Protein AF-A0A6G8KXJ4-F1 (afdb_monomer_lite)

Secondary structure (DSSP, 8-state):
--HHHHHHHHHHHHHHHHHHHHHHHHHHHHHHHHHHHHHHHHHHHHHHHHHHHHHHHHHHHHHHHHHHHTT--HHHHHHTT-PPP-PPPP----PPPP----------------------------------

pLDDT: mean 78.08, std 23.37, range [34.81, 98.69]

Structure (mmCIF, N/CA/C/O backbone):
data_AF-A0A6G8KXJ4-F1
#
_entry.id   AF-A0A6G8KXJ4-F1
#
loop_
_atom_site.group_PDB
_atom_site.id
_atom_site.type_symbol
_atom_site.label_atom_id
_atom_site.label_alt_id
_atom_site.label_comp_id
_atom_site.label_asym_id
_atom_site.label_entity_id
_atom_site.label_seq_id
_atom_site.pdbx_PDB_ins_code
_atom_site.Cartn_x
_atom_site.Cartn_y
_atom_site.Cartn_z
_atom_site.occupancy
_atom_site.B_iso_or_equiv
_atom_site.auth_seq_id
_atom_site.auth_comp_id
_atom_site.auth_asym_id
_atom_site.auth_atom_id
_atom_site.pdbx_PDB_model_num
ATOM 1 N N . MET A 1 1 ? 26.802 2.886 -57.531 1.00 60.78 1 MET A N 1
ATOM 2 C CA . MET A 1 1 ? 26.947 2.752 -56.068 1.00 60.78 1 MET A CA 1
ATOM 3 C C . MET A 1 1 ? 28.173 1.908 -55.820 1.00 60.78 1 MET A C 1
ATOM 5 O O . MET A 1 1 ? 28.272 0.854 -56.438 1.00 60.78 1 MET A O 1
ATOM 9 N N . ASP A 1 2 ? 29.109 2.404 -55.017 1.00 84.88 2 ASP A N 1
ATOM 10 C CA . ASP A 1 2 ? 30.333 1.680 -54.682 1.00 84.88 2 ASP A CA 1
ATOM 11 C C . ASP A 1 2 ? 30.007 0.550 -53.689 1.00 84.88 2 ASP A C 1
ATOM 13 O O . ASP A 1 2 ? 29.186 0.712 -52.783 1.00 84.88 2 ASP A O 1
ATOM 17 N N . VAL A 1 3 ? 30.615 -0.620 -53.873 1.00 81.12 3 VAL A N 1
ATOM 18 C CA . VAL A 1 3 ? 30.431 -1.776 -52.982 1.00 81.12 3 VAL A CA 1
ATOM 19 C C . VAL A 1 3 ? 30.934 -1.437 -51.576 1.00 81.12 3 VAL A C 1
ATOM 21 O O . VAL A 1 3 ? 30.350 -1.886 -50.587 1.00 81.12 3 VAL A O 1
ATOM 24 N N . ALA A 1 4 ? 31.958 -0.586 -51.475 1.00 83.81 4 ALA A N 1
ATOM 25 C CA . ALA A 1 4 ? 32.452 -0.071 -50.204 1.00 83.81 4 ALA A CA 1
ATOM 26 C C . ALA A 1 4 ? 31.345 0.651 -49.408 1.00 83.81 4 ALA A C 1
ATOM 28 O O . ALA A 1 4 ? 31.118 0.307 -48.245 1.00 83.81 4 ALA A O 1
ATOM 29 N N . ASP A 1 5 ? 30.579 1.540 -50.048 1.00 83.12 5 ASP A N 1
ATOM 30 C CA . ASP A 1 5 ? 29.498 2.303 -49.404 1.00 83.12 5 ASP A CA 1
ATOM 31 C C . ASP A 1 5 ? 28.376 1.395 -48.878 1.00 83.12 5 ASP A C 1
ATOM 33 O O . ASP A 1 5 ? 27.889 1.567 -47.759 1.00 83.12 5 ASP A O 1
ATOM 37 N N . VAL A 1 6 ? 27.988 0.375 -49.652 1.00 86.25 6 VAL A N 1
ATOM 38 C CA . VAL A 1 6 ? 26.936 -0.579 -49.254 1.00 86.25 6 VAL A CA 1
ATOM 39 C C . VAL A 1 6 ? 27.370 -1.407 -48.043 1.00 86.25 6 VAL A C 1
ATOM 41 O O . VAL A 1 6 ? 26.576 -1.652 -47.127 1.00 86.25 6 VAL A O 1
ATOM 44 N N . THR A 1 7 ? 28.636 -1.834 -48.004 1.00 91.50 7 THR A N 1
ATOM 45 C CA . THR A 1 7 ? 29.163 -2.590 -46.859 1.00 91.50 7 THR A CA 1
ATOM 46 C C . THR A 1 7 ? 29.282 -1.725 -45.608 1.00 91.50 7 THR A C 1
ATOM 48 O O . THR A 1 7 ? 28.976 -2.203 -44.515 1.00 91.50 7 THR A O 1
ATOM 51 N N . GLN A 1 8 ? 29.655 -0.454 -45.755 1.00 92.88 8 GLN A N 1
ATOM 52 C CA . GLN A 1 8 ? 29.732 0.491 -44.647 1.00 92.88 8 GLN A CA 1
ATOM 53 C C . GLN A 1 8 ? 28.347 0.778 -44.061 1.00 92.88 8 GLN A C 1
ATOM 55 O O . GLN A 1 8 ? 28.141 0.607 -42.859 1.00 92.88 8 GLN A O 1
ATOM 60 N N . GLN A 1 9 ? 27.363 1.072 -44.913 1.00 90.62 9 GLN A N 1
ATOM 61 C CA . GLN A 1 9 ? 25.982 1.288 -44.482 1.00 90.62 9 GLN A CA 1
ATOM 62 C C . GLN A 1 9 ? 25.398 0.048 -43.787 1.00 90.62 9 GLN A C 1
ATOM 64 O O . GLN A 1 9 ? 24.630 0.153 -42.831 1.00 90.62 9 GLN A O 1
ATOM 69 N N . SER A 1 10 ? 25.762 -1.150 -44.249 1.00 94.00 10 SER A N 1
ATOM 70 C CA . SER A 1 10 ? 25.328 -2.400 -43.619 1.00 94.00 10 SER A CA 1
ATOM 71 C C . SER A 1 10 ? 25.918 -2.573 -42.216 1.00 94.00 10 SER A C 1
ATOM 73 O O . SER A 1 10 ? 25.199 -2.987 -41.308 1.00 94.00 10 SER A O 1
ATOM 75 N N . LYS A 1 11 ? 27.196 -2.226 -42.014 1.00 94.62 11 LYS A N 1
ATOM 76 C CA . LYS A 1 11 ? 27.849 -2.263 -40.693 1.00 94.62 11 LYS A CA 1
ATOM 77 C C . LYS A 1 11 ? 27.223 -1.269 -39.723 1.00 94.62 11 LYS A C 1
ATOM 79 O O . LYS A 1 11 ? 26.941 -1.638 -38.590 1.00 94.62 11 LYS A O 1
ATOM 84 N N . GLU A 1 12 ? 26.957 -0.048 -40.172 1.00 96.06 12 GLU A N 1
ATOM 85 C CA . GLU A 1 12 ? 26.307 0.984 -39.354 1.00 96.06 12 GLU A CA 1
ATOM 86 C C . GLU A 1 12 ? 24.922 0.528 -38.890 1.00 96.06 12 GLU A C 1
ATOM 88 O O . GLU A 1 12 ? 24.653 0.506 -37.694 1.00 96.06 12 GLU A O 1
ATOM 93 N N . ARG A 1 13 ? 24.092 0.001 -39.800 1.00 97.12 13 ARG A N 1
ATOM 94 C CA . ARG A 1 13 ? 22.776 -0.552 -39.438 1.00 97.12 13 ARG A CA 1
ATOM 95 C C . ARG A 1 13 ? 22.860 -1.720 -38.456 1.00 97.12 13 ARG A C 1
ATOM 97 O O . ARG A 1 13 ? 21.959 -1.895 -37.639 1.00 97.12 13 ARG A O 1
ATOM 104 N N . LEU A 1 14 ? 23.889 -2.563 -38.559 1.00 97.06 14 LEU A N 1
ATOM 105 C CA . LEU A 1 14 ? 24.104 -3.644 -37.596 1.00 97.06 14 LEU A CA 1
ATOM 106 C C . LEU A 1 14 ? 24.489 -3.089 -36.223 1.00 97.06 14 LEU A C 1
ATOM 108 O O . LEU A 1 14 ? 23.923 -3.532 -35.227 1.00 97.06 14 LEU A O 1
ATOM 112 N N . ASN A 1 15 ? 25.375 -2.095 -36.174 1.00 97.88 15 ASN A N 1
ATOM 113 C CA . ASN A 1 15 ? 25.759 -1.431 -34.931 1.00 97.88 15 ASN A CA 1
ATOM 114 C C . ASN A 1 15 ? 24.559 -0.741 -34.267 1.00 97.88 15 ASN A C 1
ATOM 116 O O . ASN A 1 15 ? 24.348 -0.927 -33.072 1.00 97.88 15 ASN A O 1
ATOM 120 N N . ASP A 1 16 ? 23.721 -0.044 -35.036 1.00 98.19 16 ASP A N 1
ATOM 121 C CA . ASP A 1 16 ? 22.499 0.593 -34.527 1.00 98.19 16 ASP A CA 1
ATOM 122 C C . ASP A 1 16 ? 21.532 -0.434 -33.928 1.00 98.19 16 ASP A C 1
ATOM 124 O O . ASP A 1 16 ? 20.946 -0.219 -32.867 1.00 98.19 16 ASP A O 1
ATOM 128 N N . ARG A 1 17 ? 21.379 -1.592 -34.586 1.00 98.19 17 ARG A N 1
ATOM 129 C CA . ARG A 1 17 ? 20.543 -2.688 -34.078 1.00 98.19 17 ARG A CA 1
ATOM 130 C C . ARG A 1 17 ? 21.093 -3.270 -32.780 1.00 98.19 17 ARG A C 1
ATOM 132 O O . ARG A 1 17 ? 20.301 -3.561 -31.888 1.00 98.19 17 ARG A O 1
ATOM 139 N N . ILE A 1 18 ? 22.411 -3.441 -32.673 1.00 98.50 18 ILE A N 1
ATOM 140 C CA . ILE A 1 18 ? 23.056 -3.920 -31.443 1.00 98.50 18 ILE A CA 1
ATOM 141 C C . ILE A 1 18 ? 22.825 -2.910 -30.315 1.00 98.50 18 ILE A C 1
ATOM 143 O O . ILE A 1 18 ? 22.287 -3.286 -29.276 1.00 98.50 18 ILE A O 1
ATOM 147 N N . ALA A 1 19 ? 23.107 -1.628 -30.555 1.00 98.31 19 ALA A N 1
ATOM 148 C CA . ALA A 1 19 ? 22.909 -0.565 -29.573 1.00 98.31 19 ALA A CA 1
ATOM 149 C C . ALA A 1 19 ? 21.447 -0.469 -29.099 1.00 98.31 19 ALA A C 1
ATOM 151 O O . ALA A 1 19 ? 21.179 -0.311 -27.907 1.00 98.31 19 ALA A O 1
ATOM 152 N N . ALA A 1 20 ? 20.479 -0.621 -30.009 1.00 98.38 20 ALA A N 1
ATOM 153 C CA . ALA A 1 20 ? 19.061 -0.623 -29.660 1.00 98.38 20 ALA A CA 1
ATOM 154 C C . ALA A 1 20 ? 18.673 -1.813 -28.763 1.00 98.38 20 ALA A C 1
ATOM 156 O O . ALA A 1 20 ? 17.897 -1.646 -27.820 1.00 98.38 20 ALA A O 1
ATOM 157 N N . VAL A 1 21 ? 19.213 -3.008 -29.028 1.00 98.50 21 VAL A N 1
ATOM 158 C CA . VAL A 1 21 ? 18.968 -4.199 -28.198 1.00 98.50 21 VAL A CA 1
ATOM 159 C C . VAL A 1 21 ? 19.611 -4.050 -26.822 1.00 98.50 21 VAL A C 1
ATOM 161 O O . VAL A 1 21 ? 18.981 -4.397 -25.826 1.00 98.50 21 VAL A O 1
ATOM 164 N N . GLU A 1 22 ? 20.819 -3.495 -26.741 1.00 98.62 22 GLU A N 1
ATOM 165 C CA . GLU A 1 22 ? 21.483 -3.212 -25.465 1.00 98.62 22 GLU A CA 1
ATOM 166 C C . GLU A 1 22 ? 20.674 -2.217 -24.625 1.00 98.62 22 GLU A C 1
ATOM 168 O O . GLU A 1 22 ? 20.383 -2.486 -23.458 1.00 98.62 22 GLU A O 1
ATOM 173 N N . ALA A 1 23 ? 20.223 -1.113 -25.228 1.00 98.50 23 ALA A N 1
ATOM 174 C CA . ALA A 1 23 ? 19.374 -0.134 -24.554 1.00 98.50 23 ALA A CA 1
ATOM 175 C C . ALA A 1 23 ? 18.052 -0.754 -24.072 1.00 98.50 23 ALA A C 1
ATOM 177 O O . ALA A 1 23 ? 17.622 -0.512 -22.940 1.00 98.50 23 ALA A O 1
ATOM 178 N N . LEU A 1 24 ? 17.426 -1.598 -24.898 1.00 98.69 24 LEU A N 1
ATOM 179 C CA . LEU A 1 24 ? 16.209 -2.316 -24.527 1.00 98.69 24 LEU A CA 1
ATOM 180 C C . LEU A 1 24 ? 16.452 -3.292 -23.371 1.00 98.69 24 LEU A C 1
ATOM 182 O O . LEU A 1 24 ? 15.631 -3.359 -22.459 1.00 98.69 24 LEU A O 1
ATOM 186 N N . ALA A 1 25 ? 17.564 -4.028 -23.379 1.00 98.69 25 ALA A N 1
ATOM 187 C CA . ALA A 1 25 ? 17.915 -4.959 -22.310 1.00 98.69 25 ALA A CA 1
ATOM 188 C C . ALA A 1 25 ? 18.134 -4.226 -20.978 1.00 98.69 25 ALA A C 1
ATOM 190 O O . ALA A 1 25 ? 17.620 -4.657 -19.946 1.00 98.69 25 ALA A O 1
ATOM 191 N N . VAL A 1 26 ? 18.821 -3.079 -21.000 1.00 98.69 26 VAL A N 1
ATOM 192 C CA . VAL A 1 26 ? 18.995 -2.224 -19.816 1.00 98.69 26 VAL A CA 1
ATOM 193 C C . VAL A 1 26 ? 17.641 -1.746 -19.287 1.00 98.69 26 VAL A C 1
ATOM 195 O O . VAL A 1 26 ? 17.360 -1.906 -18.099 1.00 98.69 26 VAL A O 1
ATOM 198 N N . ALA A 1 27 ? 16.774 -1.221 -20.157 1.00 98.62 27 ALA A N 1
ATOM 199 C CA . ALA A 1 27 ? 15.443 -0.759 -19.766 1.00 98.62 27 ALA A CA 1
ATOM 200 C C . ALA A 1 27 ? 14.563 -1.900 -19.226 1.00 98.62 27 ALA A C 1
ATOM 202 O O . ALA A 1 27 ? 13.854 -1.723 -18.235 1.00 98.62 27 ALA A O 1
ATOM 203 N N . HIS A 1 28 ? 14.633 -3.084 -19.840 1.00 98.44 28 HIS A N 1
ATOM 204 C CA . HIS A 1 28 ? 13.918 -4.270 -19.380 1.00 98.44 28 HIS A CA 1
ATOM 205 C C . HIS A 1 28 ? 14.358 -4.664 -17.971 1.00 98.44 28 HIS A C 1
ATOM 207 O O . HIS A 1 28 ? 13.511 -4.847 -17.100 1.00 98.44 28 HIS A O 1
ATOM 213 N N . ASN A 1 29 ? 15.666 -4.768 -17.740 1.00 98.50 29 ASN A N 1
ATOM 214 C CA . ASN A 1 29 ? 16.209 -5.166 -16.445 1.00 98.50 29 ASN A CA 1
ATOM 215 C C . ASN A 1 29 ? 15.870 -4.142 -15.358 1.00 98.50 29 ASN A C 1
ATOM 217 O O . ASN A 1 29 ? 15.467 -4.530 -14.264 1.00 98.50 29 ASN A O 1
ATOM 221 N N . ALA A 1 30 ? 15.954 -2.846 -15.672 1.00 98.44 30 ALA A N 1
ATOM 222 C CA . ALA A 1 30 ? 15.546 -1.782 -14.759 1.00 98.44 30 ALA A CA 1
ATOM 223 C C . ALA A 1 30 ? 14.052 -1.866 -14.409 1.00 98.44 30 ALA A C 1
ATOM 225 O O . ALA A 1 30 ? 13.686 -1.717 -13.244 1.00 98.44 30 ALA A O 1
ATOM 226 N N . ARG A 1 31 ? 13.187 -2.152 -15.393 1.00 98.62 31 ARG A N 1
ATOM 227 C CA . ARG A 1 31 ? 11.749 -2.346 -15.163 1.00 98.62 31 ARG A CA 1
ATOM 228 C C . ARG A 1 31 ? 11.480 -3.548 -14.259 1.00 98.62 31 ARG A C 1
ATOM 230 O O . ARG A 1 31 ? 10.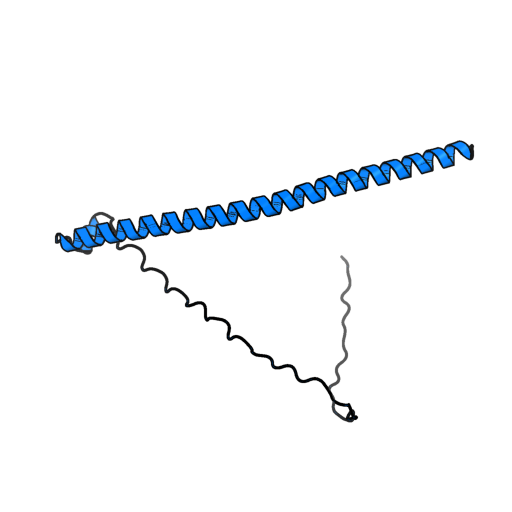733 -3.404 -13.303 1.00 98.62 31 ARG A O 1
ATOM 237 N N . VAL A 1 32 ? 12.083 -4.703 -14.545 1.00 98.56 32 VAL A N 1
ATOM 238 C CA . VAL A 1 32 ? 11.894 -5.925 -13.741 1.00 98.56 32 VAL A CA 1
ATOM 239 C C . VAL A 1 32 ? 12.348 -5.699 -12.300 1.00 98.56 32 VAL A C 1
ATOM 241 O O . VAL A 1 32 ? 11.587 -5.969 -11.377 1.00 98.56 32 VAL A O 1
ATOM 244 N N . ALA A 1 33 ? 13.536 -5.119 -12.103 1.00 98.19 33 ALA A N 1
ATOM 245 C CA . ALA A 1 33 ? 14.028 -4.786 -10.769 1.00 98.19 33 ALA A CA 1
ATOM 246 C C . ALA A 1 33 ? 13.084 -3.818 -10.031 1.00 98.19 33 ALA A C 1
ATOM 248 O O . ALA A 1 33 ? 12.751 -4.039 -8.870 1.00 98.19 33 ALA A O 1
ATOM 249 N N . GLY A 1 34 ? 12.592 -2.783 -10.721 1.00 98.69 34 GL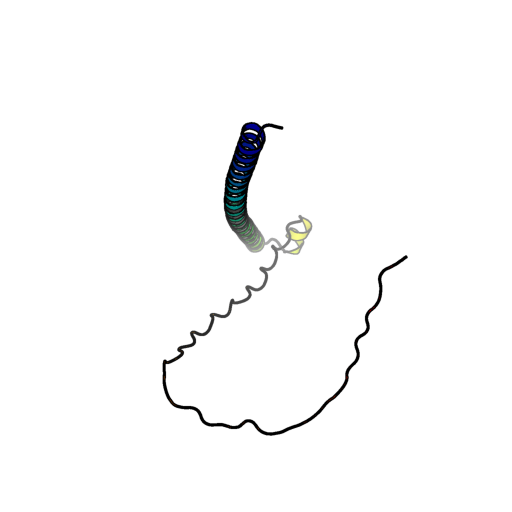Y A N 1
ATOM 250 C CA . GLY A 1 34 ? 11.637 -1.833 -10.152 1.00 98.69 34 GLY A CA 1
ATOM 251 C C . GLY A 1 34 ? 10.285 -2.459 -9.793 1.00 98.69 34 GLY A C 1
ATOM 252 O O . GLY A 1 34 ? 9.699 -2.101 -8.773 1.00 98.69 34 GLY A O 1
ATOM 253 N N . GLU A 1 35 ? 9.785 -3.403 -10.593 1.00 98.50 35 GLU A N 1
ATOM 254 C CA . GLU A 1 35 ? 8.549 -4.145 -10.305 1.00 98.50 35 GLU A CA 1
ATOM 255 C C . GLU A 1 35 ? 8.698 -5.050 -9.075 1.00 98.50 35 GLU A C 1
ATOM 257 O O . GLU A 1 35 ? 7.799 -5.083 -8.229 1.00 98.50 35 GL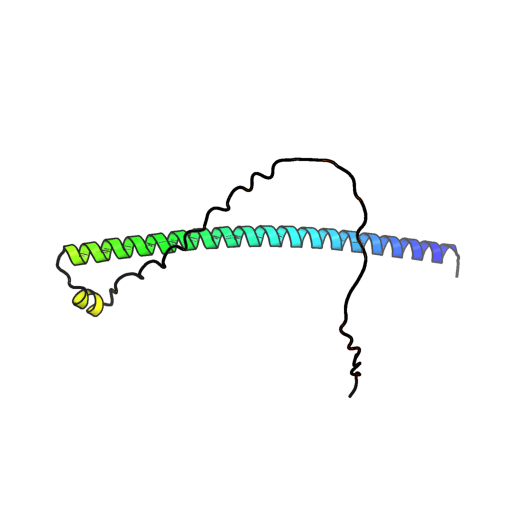U A O 1
ATOM 262 N N . ASP A 1 36 ? 9.836 -5.733 -8.938 1.00 98.00 36 ASP A N 1
ATOM 263 C CA . ASP A 1 36 ? 10.136 -6.576 -7.778 1.00 98.00 36 ASP A CA 1
ATOM 264 C C . ASP A 1 36 ? 10.255 -5.751 -6.488 1.00 98.00 36 ASP A C 1
ATOM 266 O O . ASP A 1 36 ? 9.668 -6.111 -5.460 1.00 98.00 36 ASP A O 1
ATOM 270 N N . ASP A 1 37 ? 10.944 -4.609 -6.544 1.00 98.38 37 ASP A N 1
ATOM 271 C CA . ASP A 1 37 ? 11.067 -3.688 -5.412 1.00 98.38 37 ASP A CA 1
ATOM 272 C C . ASP A 1 37 ? 9.713 -3.075 -5.032 1.00 98.38 37 ASP A C 1
ATOM 274 O O . ASP A 1 37 ? 9.351 -3.036 -3.851 1.00 98.38 37 ASP A O 1
ATOM 278 N N . ALA A 1 38 ? 8.915 -2.653 -6.017 1.00 98.31 38 ALA A N 1
ATOM 279 C CA . ALA A 1 38 ? 7.576 -2.120 -5.778 1.00 98.31 38 ALA A CA 1
ATOM 280 C C . ALA A 1 38 ? 6.654 -3.168 -5.141 1.00 98.31 38 ALA A C 1
ATOM 282 O O . ALA A 1 38 ? 5.897 -2.854 -4.218 1.00 98.31 38 ALA A O 1
ATOM 283 N N . LYS A 1 39 ? 6.726 -4.424 -5.596 1.00 98.50 39 LYS A N 1
ATOM 284 C CA . LYS A 1 39 ? 5.964 -5.531 -5.011 1.00 98.50 39 LYS A CA 1
ATOM 285 C C . LYS A 1 39 ? 6.373 -5.776 -3.562 1.00 98.50 39 LYS A C 1
ATOM 287 O O . LYS A 1 39 ? 5.493 -5.841 -2.707 1.00 98.50 39 LYS A O 1
ATOM 292 N N . ARG A 1 40 ? 7.678 -5.852 -3.279 1.00 98.12 40 ARG A N 1
ATOM 293 C CA . ARG A 1 40 ? 8.189 -6.015 -1.911 1.00 98.12 40 ARG A CA 1
ATOM 294 C C . ARG A 1 40 ? 7.700 -4.886 -1.011 1.00 98.12 40 ARG A C 1
ATOM 296 O O . ARG A 1 40 ? 7.151 -5.148 0.055 1.00 98.12 40 ARG A O 1
ATOM 303 N N . ARG A 1 41 ? 7.817 -3.636 -1.467 1.00 98.25 41 ARG A N 1
ATOM 304 C CA . ARG A 1 41 ? 7.386 -2.479 -0.678 1.00 98.25 41 ARG A CA 1
ATOM 305 C C . ARG A 1 41 ? 5.883 -2.485 -0.417 1.00 98.25 41 ARG A C 1
ATOM 307 O O . ARG A 1 41 ? 5.450 -2.091 0.663 1.00 98.25 41 ARG A O 1
ATOM 314 N N . ARG A 1 42 ? 5.081 -2.941 -1.383 1.00 98.50 42 ARG A N 1
ATOM 315 C CA . ARG A 1 42 ? 3.636 -3.099 -1.193 1.00 98.50 42 ARG A CA 1
ATOM 316 C C . ARG A 1 42 ? 3.327 -4.140 -0.119 1.00 98.50 42 ARG A C 1
ATOM 318 O O . ARG A 1 42 ? 2.511 -3.866 0.750 1.00 98.50 42 ARG A O 1
ATOM 325 N N . GLU A 1 43 ? 3.991 -5.293 -0.155 1.00 98.12 43 GLU A N 1
ATOM 326 C CA . GLU A 1 43 ? 3.812 -6.357 0.842 1.00 98.12 43 GLU A CA 1
ATOM 327 C C . GLU A 1 43 ? 4.220 -5.898 2.253 1.00 98.12 43 GLU A C 1
ATOM 329 O O . GLU A 1 43 ? 3.503 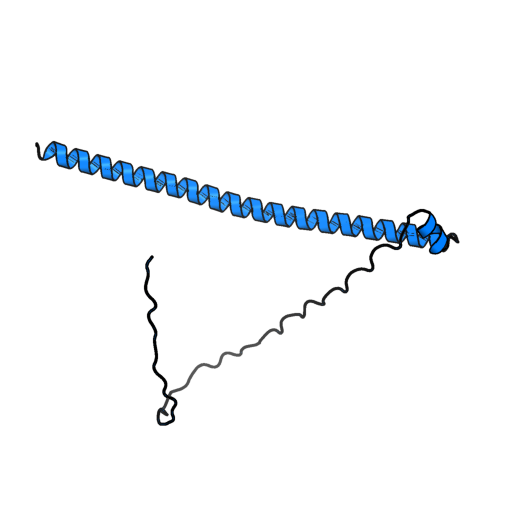-6.169 3.216 1.00 98.12 43 GLU A O 1
ATOM 334 N N . GLU A 1 44 ? 5.319 -5.149 2.379 1.00 98.12 44 GLU A N 1
ATOM 335 C CA . GLU A 1 44 ? 5.739 -4.529 3.644 1.00 98.12 44 GLU A CA 1
ATOM 336 C C . GLU A 1 44 ? 4.682 -3.555 4.179 1.00 98.12 44 GLU A C 1
ATOM 338 O O . GLU A 1 44 ? 4.266 -3.668 5.330 1.00 98.12 44 GLU A O 1
ATOM 343 N N . LEU A 1 45 ? 4.193 -2.638 3.339 1.00 98.50 45 LEU A N 1
ATOM 344 C CA . LEU A 1 45 ? 3.169 -1.667 3.735 1.00 98.50 45 LEU A CA 1
ATOM 345 C C . LEU A 1 45 ? 1.844 -2.340 4.106 1.00 98.50 45 LEU A C 1
ATOM 347 O O . LEU A 1 45 ? 1.197 -1.940 5.070 1.00 98.50 45 LEU A O 1
ATOM 351 N N . GLU A 1 46 ? 1.431 -3.370 3.368 1.00 98.12 46 GLU A N 1
ATOM 352 C CA . GLU A 1 46 ? 0.245 -4.162 3.702 1.00 98.12 46 GLU A CA 1
ATOM 353 C C . GLU A 1 46 ? 0.403 -4.842 5.075 1.00 98.12 46 GLU A C 1
ATOM 355 O O . GLU A 1 46 ? -0.546 -4.857 5.865 1.00 98.12 46 GLU A O 1
ATOM 360 N N . ALA A 1 47 ? 1.596 -5.358 5.393 1.00 97.44 47 ALA A N 1
ATOM 361 C CA . ALA A 1 47 ? 1.891 -5.955 6.692 1.00 97.44 47 ALA A CA 1
ATOM 362 C C . ALA A 1 47 ? 1.876 -4.916 7.827 1.00 97.44 47 ALA A C 1
ATOM 364 O O . ALA A 1 47 ? 1.189 -5.129 8.828 1.00 97.44 47 ALA A O 1
ATOM 365 N N . GLU A 1 48 ? 2.559 -3.781 7.650 1.00 98.06 48 GLU A N 1
ATOM 366 C CA . GLU A 1 48 ? 2.593 -2.669 8.611 1.00 98.06 48 GLU A CA 1
ATOM 367 C C . GLU A 1 48 ? 1.179 -2.140 8.904 1.00 98.06 48 GLU A C 1
ATOM 369 O O . GLU A 1 48 ? 0.781 -1.990 10.062 1.00 98.06 48 GLU A O 1
ATOM 374 N N . LEU A 1 49 ? 0.372 -1.912 7.862 1.00 97.62 49 LEU A N 1
ATOM 375 C CA . LEU A 1 49 ? -1.007 -1.445 8.011 1.00 97.62 49 LEU A CA 1
ATOM 376 C C . LEU A 1 49 ? -1.889 -2.489 8.693 1.00 97.62 49 LEU A C 1
ATOM 378 O O . LEU A 1 49 ? -2.690 -2.142 9.562 1.00 97.62 49 LEU A O 1
ATOM 382 N N . SER A 1 50 ? -1.745 -3.767 8.337 1.00 96.31 50 SER A N 1
ATOM 383 C CA . SER A 1 50 ? -2.490 -4.841 8.994 1.00 96.31 50 SER A CA 1
ATOM 384 C C . SER A 1 50 ? -2.146 -4.943 10.480 1.00 96.31 50 SER A C 1
ATOM 386 O O . SER A 1 50 ? -3.032 -5.230 11.291 1.00 96.31 50 SER A O 1
ATOM 388 N N . GLU A 1 51 ? -0.883 -4.744 10.851 1.00 96.44 51 GLU A N 1
ATOM 389 C CA . GLU A 1 51 ? -0.451 -4.738 12.246 1.00 96.44 51 GLU A CA 1
ATOM 390 C C . GLU A 1 51 ? -1.037 -3.542 13.001 1.00 96.44 51 GLU A C 1
ATOM 392 O O . GLU A 1 51 ? -1.634 -3.732 14.067 1.00 96.44 51 GLU A O 1
ATOM 397 N N . LEU A 1 52 ? -0.938 -2.342 12.422 1.00 96.94 52 LEU A N 1
ATOM 398 C CA . LEU A 1 52 ? -1.464 -1.106 12.997 1.00 96.94 52 LEU A CA 1
ATOM 399 C C . LEU A 1 52 ? -2.975 -1.184 13.224 1.00 96.94 52 LEU A C 1
ATOM 401 O O . LEU A 1 52 ? -3.444 -0.907 14.327 1.00 96.94 52 LEU A O 1
ATOM 405 N N . ILE A 1 53 ? -3.739 -1.611 12.215 1.00 95.88 53 ILE A N 1
ATOM 406 C CA . ILE A 1 53 ? -5.192 -1.801 12.334 1.00 95.88 53 ILE A CA 1
ATOM 407 C C . ILE A 1 53 ? -5.490 -2.787 13.464 1.00 95.88 53 ILE A C 1
ATOM 409 O O . ILE A 1 53 ? -6.302 -2.499 14.342 1.00 95.88 53 ILE A O 1
ATOM 413 N N . GLY A 1 54 ? -4.784 -3.920 13.500 1.00 93.12 54 GLY A N 1
ATOM 414 C CA . GLY A 1 54 ? -4.969 -4.914 14.550 1.00 93.12 54 GLY A CA 1
ATOM 415 C C . GLY A 1 54 ? -4.639 -4.388 15.951 1.00 93.12 54 GLY A C 1
ATOM 416 O O . GLY A 1 54 ? -5.290 -4.795 16.914 1.00 93.12 54 GLY A O 1
ATOM 417 N N . ALA A 1 55 ? -3.634 -3.523 16.097 1.00 95.56 55 ALA A N 1
ATOM 418 C CA . ALA A 1 55 ? -3.299 -2.880 17.367 1.00 95.56 55 ALA A CA 1
ATOM 419 C C . ALA A 1 55 ? -4.407 -1.920 17.812 1.00 95.56 55 ALA A C 1
ATOM 421 O O . ALA A 1 55 ? -4.938 -2.078 18.910 1.00 95.56 55 ALA A O 1
ATOM 422 N N . LEU A 1 56 ? -4.842 -1.026 16.922 1.00 95.00 56 LEU A N 1
ATOM 423 C CA . LEU A 1 56 ? -5.922 -0.074 17.190 1.00 95.00 56 LEU A CA 1
ATOM 424 C C . LEU A 1 56 ? -7.233 -0.775 17.573 1.00 95.00 56 LEU A C 1
ATOM 426 O O . LEU A 1 56 ? -7.923 -0.348 18.498 1.00 95.00 56 LEU A O 1
ATOM 430 N N . GLU A 1 57 ? -7.570 -1.885 16.913 1.00 93.38 57 GLU A N 1
ATOM 431 C CA . GLU A 1 57 ? -8.748 -2.689 17.257 1.00 93.38 57 GLU A CA 1
ATOM 432 C C . GLU A 1 57 ? -8.650 -3.309 18.658 1.00 93.38 57 GLU A C 1
ATOM 434 O O . GLU A 1 57 ? -9.633 -3.307 19.408 1.00 93.38 57 GLU A O 1
ATOM 439 N N . ARG A 1 58 ? -7.475 -3.838 19.031 1.00 94.19 58 ARG A N 1
ATOM 440 C CA . ARG A 1 58 ? -7.239 -4.400 20.372 1.00 94.19 58 ARG A CA 1
ATOM 441 C C . ARG A 1 58 ? -7.324 -3.325 21.448 1.00 94.19 58 ARG A C 1
ATOM 443 O O . ARG A 1 58 ? -7.976 -3.561 22.464 1.00 94.19 58 ARG A O 1
ATOM 450 N N . ASP A 1 59 ? -6.732 -2.163 21.208 1.00 95.12 59 ASP A N 1
ATOM 451 C CA . ASP A 1 59 ? -6.724 -1.043 22.151 1.00 95.12 59 ASP A CA 1
ATOM 452 C C . ASP A 1 59 ? -8.129 -0.469 22.346 1.00 95.12 59 ASP A C 1
ATOM 454 O O . ASP A 1 59 ? -8.575 -0.249 23.479 1.00 95.12 59 ASP A O 1
ATOM 458 N N . HIS A 1 60 ? -8.884 -0.314 21.253 1.00 93.19 60 HIS A N 1
ATOM 459 C CA . HIS A 1 60 ? -10.285 0.081 21.323 1.00 93.19 60 HIS A CA 1
ATOM 460 C C . HIS A 1 60 ? -11.108 -0.949 22.104 1.00 93.19 60 HIS A C 1
ATOM 462 O O . HIS A 1 60 ? -11.876 -0.577 22.993 1.00 93.19 60 HIS A O 1
ATOM 468 N N . LYS A 1 61 ? -10.919 -2.249 21.843 1.00 94.12 61 LYS A N 1
ATOM 469 C CA . LYS A 1 61 ? -11.604 -3.308 22.593 1.00 94.12 61 LYS A CA 1
ATOM 470 C C . LYS A 1 61 ? -11.272 -3.268 24.083 1.00 94.12 61 LYS A C 1
ATOM 472 O O . LYS A 1 61 ? -12.186 -3.366 24.897 1.00 94.12 61 LYS A O 1
ATOM 477 N N . ALA A 1 62 ? -9.999 -3.126 24.438 1.00 94.69 62 ALA A N 1
ATOM 478 C CA . ALA A 1 62 ? -9.568 -3.049 25.829 1.00 94.69 62 ALA A CA 1
ATOM 479 C C . ALA A 1 62 ? -10.214 -1.854 26.547 1.00 94.69 62 ALA A C 1
ATOM 481 O O . ALA A 1 62 ? -10.721 -2.003 27.659 1.00 94.69 62 ALA A O 1
ATOM 482 N N . SER A 1 63 ? -10.269 -0.700 25.878 1.00 95.50 63 SER A N 1
ATOM 483 C CA . SER A 1 63 ? -10.895 0.520 26.399 1.00 95.50 63 SER A CA 1
ATOM 484 C C . SER A 1 63 ? -12.412 0.375 26.553 1.00 95.50 63 SER A C 1
ATOM 486 O O . SER A 1 63 ? -12.969 0.742 27.587 1.00 95.50 63 SER A O 1
ATOM 488 N N . TYR A 1 64 ? -13.083 -0.225 25.566 1.00 95.44 64 TYR A N 1
ATOM 489 C CA . TYR A 1 64 ? -14.514 -0.527 25.631 1.00 95.44 64 TYR A CA 1
ATOM 490 C C . TYR A 1 64 ? -14.829 -1.481 26.793 1.00 95.44 64 TYR A C 1
ATOM 492 O O . TYR A 1 64 ? -15.722 -1.217 27.597 1.00 95.44 64 TYR A O 1
ATOM 500 N N . ASP A 1 65 ? -14.067 -2.571 26.930 1.00 94.19 65 ASP A N 1
ATOM 501 C CA . ASP A 1 65 ? -14.245 -3.545 28.011 1.00 94.19 65 ASP A CA 1
ATOM 502 C C . ASP A 1 65 ? -13.984 -2.910 29.392 1.00 94.19 65 ASP A C 1
ATOM 504 O O . ASP A 1 65 ? -14.665 -3.245 30.363 1.00 94.19 65 ASP A O 1
ATOM 508 N N . ALA A 1 66 ? -13.032 -1.976 29.499 1.00 96.81 66 ALA A N 1
ATOM 509 C CA . ALA A 1 66 ? -12.783 -1.210 30.720 1.00 96.81 66 ALA A CA 1
ATOM 510 C C . ALA A 1 66 ? -13.958 -0.285 31.078 1.00 96.81 66 ALA A C 1
ATOM 512 O O . ALA A 1 66 ? -14.359 -0.242 32.241 1.00 96.81 66 ALA A O 1
ATOM 513 N N . ALA A 1 67 ? -14.562 0.390 30.096 1.00 96.75 67 ALA A N 1
ATOM 514 C CA . ALA A 1 67 ? -15.754 1.209 30.313 1.00 96.75 67 ALA A CA 1
ATOM 515 C C . ALA A 1 67 ? -16.940 0.362 30.802 1.00 96.75 67 ALA A C 1
ATOM 517 O O . ALA A 1 67 ? -17.607 0.726 31.771 1.00 96.75 67 ALA A O 1
ATOM 518 N N . VAL A 1 68 ? -17.157 -0.812 30.201 1.00 95.88 68 VAL A N 1
ATOM 519 C CA . VAL A 1 68 ? -18.200 -1.745 30.654 1.00 95.88 68 VAL A CA 1
ATOM 520 C C . VAL A 1 68 ? -17.941 -2.212 32.088 1.00 95.88 68 VAL A C 1
ATOM 522 O O . VAL A 1 68 ? -18.858 -2.218 32.907 1.00 95.88 68 VAL A O 1
ATOM 525 N N . LYS A 1 69 ? -16.690 -2.543 32.436 1.00 96.50 69 LYS A N 1
ATOM 526 C CA . LYS A 1 69 ? -16.306 -2.891 33.819 1.00 96.50 69 LYS A CA 1
ATOM 527 C C . LYS A 1 69 ? -16.521 -1.740 34.805 1.00 96.50 69 LYS A C 1
ATOM 529 O O . LYS A 1 69 ? -16.803 -2.001 35.968 1.00 96.50 69 LYS A O 1
ATOM 534 N N . ALA A 1 70 ? -16.416 -0.495 34.347 1.00 97.81 70 ALA A N 1
ATOM 535 C CA . ALA A 1 70 ? -16.706 0.699 35.137 1.00 97.81 70 ALA A CA 1
ATOM 536 C C . ALA A 1 70 ? -18.214 1.006 35.265 1.00 97.81 70 ALA A C 1
ATOM 538 O O . ALA A 1 70 ? -18.577 1.998 35.891 1.00 97.81 70 ALA A O 1
ATOM 539 N N . GLY A 1 71 ? -19.092 0.169 34.700 1.00 97.06 71 GLY A N 1
ATOM 540 C CA . GLY A 1 71 ? -20.545 0.267 34.857 1.00 97.06 71 GLY A CA 1
ATOM 541 C C . GLY A 1 71 ? -21.285 0.890 33.674 1.00 97.06 71 GLY A C 1
ATOM 542 O O . GLY A 1 71 ? -22.508 1.003 33.726 1.00 97.06 71 GLY A O 1
ATOM 543 N N . TRP A 1 72 ? -20.591 1.261 32.595 1.00 97.38 72 TRP A N 1
ATOM 544 C CA . TRP A 1 72 ? -21.252 1.751 31.386 1.00 97.38 72 TRP A CA 1
ATOM 545 C C . TRP A 1 72 ? -21.975 0.620 30.660 1.00 97.38 72 TRP A C 1
ATOM 547 O O . TRP A 1 72 ? -21.414 -0.454 30.425 1.00 97.38 72 TRP A O 1
ATOM 557 N N . THR A 1 73 ? -23.217 0.861 30.244 1.00 94.62 73 THR A N 1
ATOM 558 C CA . THR A 1 73 ? -23.937 -0.122 29.435 1.00 94.62 73 THR A CA 1
ATOM 559 C C . THR A 1 73 ? -23.570 0.014 27.960 1.00 94.62 73 THR A C 1
ATOM 561 O O . THR A 1 73 ? -23.213 1.084 27.467 1.00 94.62 73 THR A O 1
ATOM 564 N N . ALA A 1 74 ? -23.738 -1.070 27.199 1.00 91.44 74 ALA A N 1
ATOM 565 C CA . ALA A 1 74 ? -23.554 -1.034 25.748 1.00 91.44 74 ALA A CA 1
ATOM 566 C C . ALA A 1 74 ? -24.502 -0.039 25.046 1.00 91.44 74 ALA A C 1
ATOM 568 O O . ALA A 1 74 ? -24.195 0.444 23.956 1.00 91.44 74 ALA A O 1
ATOM 569 N N . ARG A 1 75 ? -25.658 0.263 25.654 1.00 93.75 75 ARG A N 1
ATOM 570 C CA . ARG A 1 75 ? -26.598 1.270 25.150 1.00 93.75 75 ARG A CA 1
ATOM 571 C C . ARG A 1 75 ? -26.021 2.675 25.300 1.00 93.75 75 ARG A C 1
ATOM 573 O O . ARG A 1 75 ? -26.096 3.438 24.342 1.00 93.75 75 ARG A O 1
ATOM 580 N N . ASP A 1 76 ? -25.443 2.986 26.455 1.00 95.12 76 ASP A N 1
ATOM 581 C CA . ASP A 1 76 ? -24.879 4.311 26.738 1.00 95.12 76 ASP A CA 1
ATOM 582 C C . ASP A 1 76 ? -23.670 4.586 25.844 1.00 95.12 76 ASP A C 1
ATOM 584 O O . ASP A 1 76 ? -23.584 5.634 25.208 1.00 95.12 76 ASP A O 1
ATOM 588 N N . LEU A 1 77 ? -22.788 3.593 25.699 1.00 94.50 77 LEU A N 1
ATOM 589 C CA . LEU A 1 77 ? -21.643 3.668 24.789 1.00 94.50 77 LEU A CA 1
ATOM 590 C C . LEU A 1 77 ? -22.097 3.883 23.339 1.00 94.50 77 LEU A C 1
ATOM 592 O O . LEU A 1 77 ? -21.594 4.773 22.657 1.00 94.50 77 LEU A O 1
ATOM 596 N N . ARG A 1 78 ? -23.132 3.163 22.888 1.00 93.69 78 ARG A N 1
ATOM 597 C CA . ARG A 1 78 ? -23.712 3.366 21.553 1.00 93.69 78 ARG A CA 1
ATOM 598 C C . ARG A 1 78 ? -24.342 4.750 21.382 1.00 93.69 78 ARG A C 1
ATOM 600 O O . ARG A 1 78 ? -24.208 5.322 20.306 1.00 93.69 78 ARG A O 1
ATOM 607 N N . ALA A 1 79 ? -25.008 5.286 22.405 1.00 94.88 79 ALA A N 1
ATOM 608 C CA . ALA A 1 79 ? -25.581 6.633 22.365 1.00 94.88 79 ALA A CA 1
ATOM 609 C C . ALA A 1 79 ? -24.499 7.717 22.206 1.00 94.88 79 ALA A C 1
ATOM 611 O O . ALA A 1 79 ? -24.755 8.744 21.588 1.00 94.88 79 ALA A O 1
ATOM 612 N N . MET A 1 80 ? -23.283 7.452 22.692 1.00 93.06 80 MET A N 1
ATOM 613 C CA . MET A 1 80 ? -22.097 8.296 22.502 1.00 93.06 80 MET A CA 1
ATOM 614 C C . MET A 1 80 ? -21.334 8.014 21.193 1.00 93.06 80 MET A C 1
ATOM 616 O O . MET A 1 80 ? -20.292 8.614 20.952 1.00 93.06 80 MET A O 1
ATOM 620 N N . GLY A 1 81 ? -21.816 7.098 20.345 1.00 92.00 81 GLY A N 1
ATOM 621 C CA . GLY A 1 81 ? -21.139 6.701 19.104 1.00 92.00 81 GLY A CA 1
ATOM 622 C C . GLY A 1 81 ? -19.991 5.700 19.289 1.00 92.00 81 GLY A C 1
ATOM 623 O O . GLY A 1 81 ? -19.313 5.355 18.325 1.00 92.00 81 GLY A O 1
ATOM 624 N N . LEU A 1 82 ? -19.787 5.182 20.501 1.00 91.81 82 LEU A N 1
ATOM 625 C CA . LEU A 1 82 ? -18.759 4.196 20.831 1.00 91.81 82 LEU A CA 1
ATOM 626 C C . LEU A 1 82 ? -19.337 2.784 20.659 1.00 91.81 82 LEU A C 1
ATOM 628 O O . LEU A 1 82 ? -19.867 2.175 21.591 1.00 91.81 82 LEU A O 1
ATOM 632 N N . SER A 1 83 ? -19.308 2.268 19.430 1.00 83.25 83 SER A N 1
ATOM 633 C CA . SER A 1 83 ? -19.801 0.919 19.130 1.00 83.25 83 SER A CA 1
ATOM 634 C C . SER A 1 83 ? -18.790 -0.166 19.496 1.00 83.25 83 SER A C 1
ATOM 636 O O . SER A 1 83 ? -17.585 0.035 19.364 1.00 83.25 83 SER A O 1
ATOM 638 N N . VAL A 1 84 ? -19.298 -1.352 19.853 1.00 72.69 84 VAL A N 1
ATOM 639 C CA . VAL A 1 84 ? -18.478 -2.556 20.063 1.00 72.69 84 VAL A CA 1
ATOM 640 C C . VAL A 1 84 ? -17.546 -2.758 18.857 1.00 72.69 84 VAL A C 1
ATOM 642 O O . VAL A 1 84 ? -18.046 -2.786 17.728 1.00 72.69 84 VAL A O 1
ATOM 645 N N . PRO A 1 85 ? -16.227 -2.918 19.071 1.00 71.38 85 PRO A N 1
ATOM 646 C CA . PRO A 1 85 ? -15.294 -3.188 17.988 1.00 71.38 85 PRO A CA 1
ATOM 647 C C . PRO A 1 85 ? -15.719 -4.425 17.189 1.00 71.38 85 PRO A C 1
ATOM 649 O O . PRO A 1 85 ? -16.245 -5.391 17.754 1.00 71.38 85 PRO A O 1
ATOM 652 N N . SER A 1 86 ? -15.501 -4.368 15.871 1.00 65.56 86 SER A N 1
ATOM 653 C CA . SER A 1 86 ? -15.774 -5.448 14.918 1.00 65.56 86 SER A CA 1
ATOM 654 C C . SER A 1 86 ? -15.410 -6.812 15.514 1.00 65.56 86 SER A C 1
ATOM 656 O O . SER A 1 86 ? -14.300 -7.012 16.012 1.00 65.56 86 SER A O 1
ATOM 658 N N . LYS A 1 87 ? -16.356 -7.763 15.498 1.00 58.38 87 LYS A N 1
ATOM 659 C CA . LYS A 1 87 ? -16.043 -9.143 15.886 1.00 58.38 87 LYS A CA 1
ATOM 660 C C . LYS A 1 87 ? -14.960 -9.641 14.928 1.00 58.38 87 LYS A C 1
ATOM 662 O O . LYS A 1 87 ? -15.203 -9.612 13.721 1.00 58.38 87 LYS A O 1
ATOM 667 N N . PRO A 1 88 ? -13.806 -10.117 15.430 1.00 55.44 88 PRO A N 1
ATOM 668 C CA . PRO A 1 88 ? -12.737 -10.573 14.560 1.00 55.44 88 PRO A CA 1
ATOM 669 C C . PRO A 1 88 ? -13.292 -11.648 13.631 1.00 55.44 88 PRO A C 1
ATOM 671 O O . PRO A 1 88 ? -13.930 -12.603 14.090 1.00 55.44 88 PRO A O 1
ATOM 674 N N . ALA A 1 89 ? -13.075 -11.473 12.326 1.00 54.56 89 ALA A N 1
ATOM 675 C CA . ALA A 1 89 ? -13.463 -12.465 11.338 1.00 54.56 89 ALA A CA 1
ATOM 676 C C . ALA A 1 89 ? -12.892 -13.833 11.759 1.00 54.56 89 ALA A C 1
ATOM 678 O O . ALA A 1 89 ? -11.741 -13.903 12.211 1.00 54.56 89 ALA A O 1
ATOM 679 N N . PRO A 1 90 ? -13.669 -14.927 11.657 1.00 52.78 90 PRO A N 1
ATOM 680 C CA . PRO A 1 90 ? -13.203 -16.240 12.072 1.00 52.78 90 PRO A CA 1
ATOM 681 C C . PRO A 1 90 ? -11.910 -16.565 11.324 1.00 52.78 90 PRO A C 1
ATOM 683 O O . PRO A 1 90 ? -11.900 -16.671 10.096 1.00 52.78 90 PRO A O 1
ATOM 686 N N . LYS A 1 91 ? -10.801 -16.707 12.064 1.00 59.38 91 LYS A N 1
ATOM 687 C CA . LYS A 1 91 ? -9.509 -17.115 11.502 1.00 59.38 91 LYS A CA 1
ATOM 688 C C . LYS A 1 91 ? -9.719 -18.442 10.769 1.00 59.38 91 LYS A C 1
ATOM 690 O O . LYS A 1 91 ? -9.838 -19.488 11.410 1.00 59.38 91 LYS A O 1
ATOM 695 N N . ARG A 1 92 ? -9.761 -18.421 9.428 1.00 59.81 92 ARG A N 1
ATOM 696 C CA . ARG A 1 92 ? -9.696 -19.637 8.602 1.00 59.81 92 ARG A CA 1
ATOM 697 C C . ARG A 1 92 ? -8.409 -20.357 8.993 1.00 59.81 92 ARG A C 1
ATOM 699 O O . ARG A 1 92 ? -7.322 -19.921 8.622 1.00 59.81 92 ARG A O 1
ATOM 706 N N . ARG A 1 93 ? -8.522 -21.445 9.767 1.00 66.06 93 ARG A N 1
ATOM 707 C CA . ARG A 1 93 ? -7.413 -22.373 10.032 1.00 66.06 93 ARG A CA 1
ATOM 708 C C . ARG A 1 93 ? -6.856 -22.794 8.676 1.00 66.06 93 ARG A C 1
ATOM 710 O O . ARG A 1 93 ? -7.496 -23.572 7.969 1.00 66.06 93 ARG A O 1
ATOM 717 N N . ARG A 1 94 ? -5.679 -22.282 8.303 1.00 65.44 94 ARG A N 1
ATOM 718 C CA . ARG A 1 94 ? -4.903 -22.849 7.198 1.00 65.44 94 ARG A CA 1
ATOM 719 C C 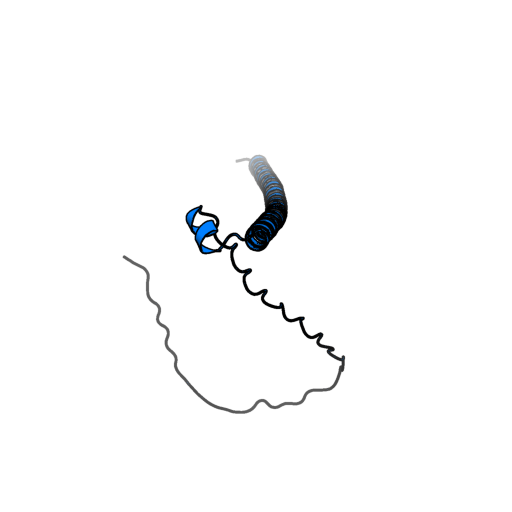. ARG A 1 94 ? -4.612 -24.297 7.592 1.00 65.44 94 ARG A C 1
ATOM 721 O O . ARG A 1 94 ? -3.927 -24.548 8.583 1.00 65.44 94 ARG A O 1
ATOM 728 N N . ARG A 1 95 ? -5.239 -25.248 6.894 1.00 67.50 95 ARG A N 1
ATOM 729 C CA . ARG A 1 95 ? -4.955 -26.675 7.068 1.00 67.50 95 ARG A CA 1
ATOM 730 C C . ARG A 1 95 ? -3.483 -26.879 6.698 1.00 67.50 95 ARG A C 1
ATOM 732 O O . ARG A 1 95 ? -3.063 -26.423 5.639 1.00 67.50 95 ARG A O 1
ATOM 739 N N . LYS A 1 96 ? -2.703 -27.497 7.592 1.00 60.97 96 LYS A N 1
ATOM 740 C CA . LYS A 1 96 ? -1.329 -27.915 7.287 1.00 60.97 96 LYS A CA 1
ATOM 741 C C . LYS A 1 96 ? -1.383 -28.889 6.099 1.00 60.97 96 LYS A C 1
ATOM 743 O O . LYS A 1 96 ? -2.236 -29.778 6.134 1.00 60.97 96 LYS A O 1
ATOM 748 N N . PRO A 1 97 ? -0.533 -28.739 5.071 1.00 60.44 97 PRO A N 1
ATOM 749 C CA . PRO A 1 97 ? -0.422 -29.754 4.034 1.00 60.44 97 PRO A CA 1
ATOM 750 C C . PRO A 1 97 ? 0.082 -31.052 4.674 1.00 60.44 97 PRO A C 1
ATOM 752 O O . PRO A 1 97 ? 1.019 -31.034 5.474 1.00 60.44 97 PRO A O 1
ATOM 755 N N . ALA A 1 98 ? -0.588 -32.164 4.373 1.00 56.19 98 ALA A N 1
ATOM 756 C CA . ALA A 1 98 ? -0.113 -33.485 4.751 1.00 56.19 98 ALA A CA 1
ATOM 757 C C . ALA A 1 98 ? 1.193 -33.753 3.992 1.00 56.19 98 ALA A C 1
ATOM 759 O O . ALA A 1 98 ? 1.225 -33.669 2.764 1.00 56.19 98 ALA A O 1
ATOM 760 N N . ALA A 1 99 ? 2.270 -34.032 4.725 1.00 52.88 99 ALA A N 1
ATOM 761 C CA . ALA A 1 99 ? 3.508 -34.516 4.136 1.00 52.88 99 ALA A CA 1
ATOM 762 C C . ALA A 1 99 ? 3.210 -35.857 3.452 1.00 52.88 99 ALA A C 1
ATOM 764 O O . ALA A 1 99 ? 2.843 -36.826 4.114 1.00 52.88 99 ALA A O 1
ATOM 765 N N . THR A 1 100 ? 3.303 -35.889 2.124 1.00 49.44 100 THR A N 1
ATOM 766 C CA . THR A 1 100 ? 3.249 -37.137 1.364 1.00 49.44 100 THR A CA 1
ATOM 767 C C . THR A 1 100 ? 4.644 -37.740 1.418 1.00 49.44 100 THR A C 1
ATOM 769 O O . THR A 1 100 ? 5.545 -37.287 0.716 1.00 49.44 100 THR A O 1
ATOM 772 N N . THR A 1 101 ? 4.839 -38.722 2.293 1.00 52.69 101 THR A N 1
ATOM 773 C CA . THR A 1 101 ? 5.990 -39.626 2.233 1.00 52.69 101 THR A CA 1
ATOM 774 C C . THR A 1 101 ? 5.770 -40.544 1.033 1.00 52.69 101 THR A C 1
ATOM 776 O O . THR A 1 101 ? 5.075 -41.550 1.135 1.00 52.69 101 THR A O 1
ATOM 779 N N . GLY A 1 102 ? 6.266 -40.134 -0.134 1.00 45.06 102 GLY A N 1
ATOM 780 C CA . GLY A 1 102 ? 6.338 -40.973 -1.327 1.00 45.06 102 GLY A CA 1
ATOM 781 C C . GLY A 1 102 ? 7.630 -41.775 -1.286 1.00 45.06 102 GLY A C 1
ATOM 782 O O . GLY A 1 102 ? 8.700 -41.238 -1.554 1.00 45.06 102 GLY A O 1
ATOM 783 N N . GLU A 1 103 ? 7.513 -43.031 -0.878 1.00 46.59 103 GLU A N 1
ATOM 784 C CA . GLU A 1 103 ? 8.579 -44.024 -0.865 1.00 46.59 103 GLU A CA 1
ATOM 785 C C . GLU A 1 103 ? 8.960 -44.404 -2.303 1.00 46.59 103 GLU A C 1
ATOM 787 O O . GLU A 1 103 ? 8.112 -44.744 -3.128 1.00 46.59 103 GLU A O 1
ATOM 792 N N . THR A 1 104 ? 10.250 -44.303 -2.604 1.00 45.69 104 THR A N 1
ATOM 793 C CA . THR A 1 104 ? 10.879 -44.749 -3.845 1.00 45.69 104 THR A CA 1
ATOM 794 C C . THR A 1 104 ? 10.751 -46.266 -3.984 1.00 45.69 104 THR A C 1
ATOM 796 O O . THR A 1 104 ? 11.374 -46.990 -3.213 1.00 45.69 104 THR A O 1
ATOM 799 N N . GLN A 1 105 ? 10.044 -46.759 -5.005 1.00 43.69 105 GLN A N 1
ATOM 800 C CA . GLN A 1 105 ? 10.313 -48.083 -5.579 1.00 43.69 105 GLN A CA 1
ATOM 801 C C . GLN A 1 105 ? 10.362 -47.984 -7.106 1.00 43.69 105 GLN A C 1
ATOM 803 O O . GLN A 1 105 ? 9.435 -47.518 -7.765 1.00 43.69 105 GLN A O 1
ATOM 808 N N . GLN A 1 106 ? 11.526 -48.361 -7.624 1.00 41.53 106 GLN A N 1
ATOM 809 C CA . GLN A 1 106 ? 11.933 -48.377 -9.021 1.00 41.53 106 GLN A CA 1
ATOM 810 C C . GLN A 1 106 ? 11.935 -49.836 -9.508 1.00 41.53 106 GLN A C 1
ATOM 812 O O . GLN A 1 106 ? 12.319 -50.715 -8.738 1.00 41.53 106 GLN A O 1
ATOM 817 N N . ALA A 1 107 ? 11.611 -50.020 -10.796 1.00 40.59 107 ALA A N 1
ATOM 818 C CA . ALA A 1 107 ? 11.543 -51.269 -11.577 1.00 40.59 107 ALA A CA 1
ATOM 819 C C . ALA A 1 107 ? 10.333 -52.176 -11.235 1.00 40.59 107 ALA A C 1
ATOM 821 O O . ALA A 1 107 ? 10.027 -52.398 -10.076 1.00 40.59 107 ALA A O 1
ATOM 822 N N . ASP A 1 108 ? 9.561 -52.702 -12.191 1.00 35.88 108 ASP A N 1
ATOM 823 C CA . ASP A 1 108 ? 10.064 -53.418 -13.359 1.00 35.88 108 ASP A CA 1
ATOM 824 C C . ASP A 1 108 ? 9.002 -53.644 -14.466 1.00 35.88 108 ASP A C 1
ATOM 826 O O . ASP A 1 108 ? 7.810 -53.728 -14.189 1.00 35.88 108 ASP A O 1
ATOM 830 N N . HIS A 1 109 ? 9.504 -53.720 -15.701 1.00 36.06 109 HIS A N 1
ATOM 831 C CA . HIS A 1 109 ? 8.982 -54.208 -16.992 1.00 36.06 109 HIS A CA 1
ATOM 832 C C . HIS A 1 109 ? 7.491 -54.148 -17.399 1.00 36.06 109 HIS A C 1
ATOM 834 O O . HIS A 1 109 ? 6.573 -54.640 -16.752 1.00 36.06 109 HIS A O 1
ATOM 840 N N . GLY A 1 110 ? 7.291 -53.619 -18.613 1.00 41.31 110 GLY A N 1
ATOM 841 C CA . GLY A 1 110 ? 6.012 -53.564 -19.306 1.00 41.31 110 GLY A CA 1
ATOM 842 C C . GLY A 1 110 ? 5.562 -54.879 -19.937 1.00 41.31 110 GLY A C 1
ATOM 843 O O . GLY A 1 110 ? 6.363 -55.748 -20.266 1.00 41.31 110 GLY A O 1
ATOM 844 N N . SER A 1 111 ? 4.257 -54.964 -20.181 1.00 34.81 111 SER A N 1
ATOM 845 C CA . SER A 1 111 ? 3.680 -55.745 -21.270 1.00 34.81 111 SER A CA 1
ATOM 846 C C . SER A 1 111 ? 2.250 -55.273 -21.542 1.00 34.81 111 SER A C 1
ATOM 848 O O . SER A 1 111 ? 1.438 -55.169 -20.628 1.00 34.81 111 SER A O 1
ATOM 850 N N . ALA A 1 112 ? 2.027 -54.940 -22.812 1.00 39.69 112 ALA A N 1
ATOM 851 C CA . ALA A 1 112 ? 0.796 -54.875 -23.595 1.00 39.69 112 ALA A CA 1
ATOM 852 C C . ALA A 1 112 ? -0.576 -55.016 -22.900 1.00 39.69 112 ALA A C 1
ATOM 854 O O . ALA A 1 112 ? -0.903 -56.069 -22.358 1.00 39.69 112 ALA A O 1
ATOM 855 N N . ALA A 1 113 ? -1.432 -54.010 -23.115 1.00 38.31 113 ALA A N 1
ATOM 856 C CA . ALA A 1 113 ? -2.864 -54.186 -23.383 1.00 38.31 113 ALA A CA 1
ATOM 857 C C . ALA A 1 113 ? -3.451 -52.885 -23.972 1.00 38.31 113 ALA A C 1
ATOM 859 O O . ALA A 1 113 ? -4.095 -52.103 -23.278 1.00 38.31 113 ALA A O 1
ATOM 860 N N . GLU A 1 114 ? -3.207 -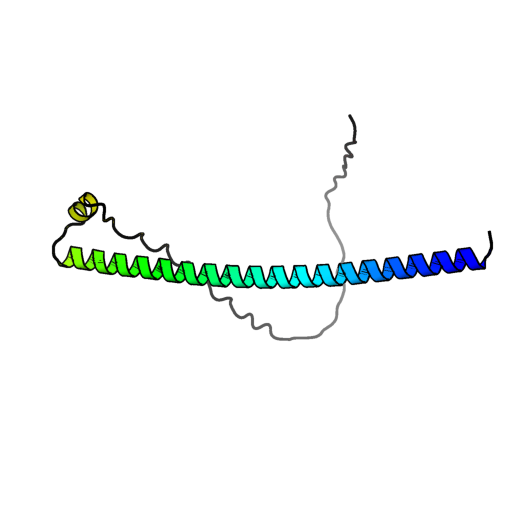52.643 -25.260 1.00 41.94 114 GLU A N 1
ATOM 861 C CA . GLU A 1 114 ? -4.177 -51.937 -26.101 1.00 41.94 114 GLU A CA 1
ATOM 862 C C . GLU A 1 114 ? -5.023 -53.019 -26.772 1.00 41.94 114 GLU A C 1
ATOM 864 O O . GLU A 1 114 ? -4.460 -53.822 -27.508 1.00 41.94 114 GLU A O 1
ATOM 869 N N . ASP A 1 115 ? -6.329 -53.065 -26.503 1.00 35.62 115 ASP A N 1
ATOM 870 C CA . ASP A 1 115 ? -7.342 -53.292 -27.540 1.00 35.62 115 ASP A CA 1
ATOM 871 C C . ASP A 1 115 ? -8.761 -53.053 -26.990 1.00 35.62 115 ASP A C 1
ATOM 873 O O . ASP A 1 115 ? -9.162 -53.671 -26.007 1.00 35.62 115 ASP A O 1
ATOM 877 N N . SER A 1 116 ? -9.502 -52.204 -27.712 1.00 42.22 116 SER A N 1
ATOM 878 C CA . SER A 1 116 ? -10.967 -52.155 -27.838 1.00 42.22 116 SER A CA 1
ATOM 879 C C . SER A 1 116 ? -11.816 -51.828 -26.596 1.00 42.22 116 SER A C 1
ATOM 881 O O . SER A 1 116 ? -11.675 -52.407 -25.532 1.00 42.22 116 SER A O 1
ATOM 883 N N . ALA A 1 117 ? -12.848 -50.988 -26.628 1.00 39.47 117 ALA A N 1
ATOM 884 C CA . ALA A 1 117 ? -13.522 -50.139 -27.612 1.00 39.47 117 ALA A CA 1
ATOM 885 C C . ALA A 1 117 ? -14.556 -49.324 -26.760 1.00 39.47 117 ALA A C 1
ATOM 887 O O . ALA A 1 117 ? -14.863 -49.729 -25.643 1.00 39.47 117 ALA A O 1
ATOM 888 N N . GLN A 1 118 ? -15.109 -48.159 -27.105 1.00 47.56 118 GLN A N 1
ATOM 889 C CA . GLN A 1 118 ? -16.070 -47.886 -28.176 1.00 47.56 118 GLN A CA 1
ATOM 890 C C . GLN A 1 118 ? -16.488 -46.391 -28.118 1.00 47.56 118 GLN A C 1
ATOM 892 O O . GLN A 1 118 ? -16.702 -45.852 -27.038 1.00 47.56 118 GLN A O 1
ATOM 897 N N . HIS A 1 119 ? -16.637 -45.789 -29.306 1.00 35.28 119 HIS A N 1
ATOM 898 C CA . HIS A 1 119 ? -17.708 -44.884 -29.776 1.00 35.28 119 HIS A CA 1
ATOM 899 C C . HIS A 1 119 ? -18.253 -43.699 -28.944 1.00 35.28 119 HIS A C 1
ATOM 901 O O . HIS A 1 119 ? -19.032 -43.893 -28.023 1.00 35.28 119 HIS A O 1
ATOM 907 N N . GLU A 1 120 ? -18.036 -42.478 -29.461 1.00 41.28 120 GLU A N 1
ATOM 908 C CA . GLU A 1 120 ? -19.050 -41.592 -30.104 1.00 41.28 120 GLU A CA 1
ATOM 909 C C . GLU A 1 120 ? -18.305 -40.370 -30.702 1.00 41.28 120 GLU A C 1
ATOM 911 O O . GLU A 1 120 ? -17.710 -39.581 -29.982 1.00 41.28 120 GLU A O 1
ATOM 916 N N . SER A 1 121 ? -18.009 -40.297 -32.005 1.00 38.09 121 SER A N 1
ATOM 917 C CA . SER A 1 121 ? -18.842 -39.775 -33.105 1.00 38.09 121 SER A CA 1
ATOM 918 C C . SER A 1 121 ? -19.623 -38.484 -32.810 1.00 38.09 121 SER A C 1
ATOM 920 O O . SER A 1 121 ? -20.794 -38.559 -32.464 1.00 38.09 121 SER A O 1
ATOM 922 N N . ALA A 1 122 ? -19.034 -37.320 -33.111 1.00 45.28 122 ALA A N 1
ATOM 923 C CA . ALA A 1 122 ? -19.711 -36.258 -33.871 1.00 45.28 122 ALA A CA 1
ATOM 924 C C . ALA A 1 122 ? -18.710 -35.173 -34.301 1.00 45.28 122 ALA A C 1
ATOM 926 O O . ALA A 1 122 ? -18.205 -34.396 -33.495 1.00 45.28 122 ALA A O 1
ATOM 927 N N . ALA A 1 123 ? -18.447 -35.121 -35.604 1.00 47.97 123 ALA A N 1
ATOM 928 C CA . ALA A 1 123 ? -17.837 -33.985 -36.269 1.00 47.97 123 ALA A CA 1
ATOM 929 C C . ALA A 1 123 ? -18.851 -32.838 -36.388 1.00 47.97 123 ALA A C 1
ATOM 931 O O . ALA A 1 123 ? -19.942 -33.070 -36.903 1.00 47.97 123 ALA A O 1
ATOM 932 N N . HIS A 1 124 ? -18.467 -31.612 -36.025 1.00 40.75 124 HIS A N 1
ATOM 933 C CA . HIS A 1 124 ? -18.809 -30.418 -36.806 1.00 40.75 124 HIS A CA 1
ATOM 934 C C . HIS A 1 124 ? -18.023 -29.195 -36.315 1.00 40.75 124 HIS A C 1
ATOM 936 O O . HIS A 1 124 ? -18.174 -28.766 -35.173 1.00 40.75 124 HIS A O 1
ATOM 942 N N . GLU A 1 125 ? -17.210 -28.616 -37.200 1.00 46.28 125 GLU A N 1
ATOM 943 C CA . GLU A 1 125 ? -16.877 -27.191 -37.131 1.00 46.28 125 GLU A CA 1
ATOM 944 C C . GLU A 1 125 ? -18.164 -26.355 -37.278 1.00 46.28 125 GLU A C 1
ATOM 946 O O . GLU A 1 125 ? -19.168 -26.832 -37.816 1.00 46.28 125 GLU A O 1
ATOM 951 N N . PRO A 1 126 ? -18.130 -25.074 -36.887 1.00 54.97 126 PRO A N 1
ATOM 952 C CA . PRO A 1 126 ? -18.139 -24.114 -37.981 1.00 54.97 126 PRO A CA 1
ATOM 953 C C . PRO A 1 126 ? -17.165 -22.950 -37.795 1.00 54.97 126 PRO A C 1
ATOM 955 O O . PRO A 1 126 ? -17.114 -22.269 -36.772 1.00 54.97 126 PRO A O 1
ATOM 958 N N . VAL A 1 127 ? -16.468 -22.688 -38.895 1.00 50.88 127 VAL A N 1
ATOM 959 C CA . VAL A 1 127 ? -15.995 -21.378 -39.333 1.00 50.88 127 VAL A CA 1
ATOM 960 C C . VAL A 1 127 ? -17.132 -20.356 -39.219 1.00 50.88 127 VAL A C 1
ATOM 962 O O . VAL A 1 127 ? -18.199 -20.566 -39.796 1.00 50.88 127 VAL A O 1
ATOM 965 N N . VAL A 1 128 ? -16.898 -19.215 -38.565 1.00 56.84 128 VAL A N 1
ATOM 966 C CA . VAL A 1 128 ? -17.672 -18.001 -38.862 1.00 56.84 128 VAL A CA 1
ATOM 967 C C . VAL A 1 128 ? -16.724 -16.850 -39.156 1.00 56.84 128 VAL A C 1
ATOM 969 O O . VAL A 1 128 ? -15.869 -16.469 -38.359 1.00 56.84 128 VAL A O 1
ATOM 972 N N . SER A 1 129 ? -16.910 -16.378 -40.381 1.00 49.88 129 SER A N 1
ATOM 973 C CA . SER A 1 129 ? -16.205 -15.341 -41.103 1.00 49.88 129 SER A CA 1
ATOM 974 C C . SER A 1 129 ? -16.236 -13.961 -40.455 1.00 49.88 129 SER A C 1
ATOM 976 O O . SER A 1 129 ? -17.164 -13.565 -39.755 1.00 49.88 129 SER A O 1
ATOM 978 N N . HIS A 1 130 ? -15.201 -13.224 -40.837 1.00 40.47 130 HIS A N 1
ATOM 979 C CA . HIS A 1 130 ? -15.041 -11.780 -40.814 1.00 40.47 130 HIS A CA 1
ATOM 980 C C . HIS A 1 130 ? -16.021 -11.055 -41.770 1.00 40.47 130 HIS A C 1
ATOM 982 O O . HIS A 1 130 ? -16.501 -11.660 -42.729 1.00 40.47 130 HIS A O 1
ATOM 988 N N . ALA A 1 131 ? -16.158 -9.739 -41.549 1.00 42.09 131 ALA A N 1
ATOM 989 C CA . ALA A 1 131 ? -16.830 -8.690 -42.341 1.00 42.09 131 ALA A CA 1
ATOM 990 C C . ALA A 1 131 ? -18.332 -8.466 -42.059 1.00 42.09 131 ALA A C 1
ATOM 992 O O . ALA A 1 131 ? -19.156 -9.352 -42.265 1.00 42.09 131 ALA A O 1
ATOM 993 N N . VAL A 1 132 ? -18.700 -7.262 -41.597 1.00 47.47 132 VAL A N 1
ATOM 994 C CA . VAL A 1 132 ? -18.793 -6.004 -42.375 1.00 47.47 132 VAL A CA 1
ATOM 995 C C . VAL A 1 132 ? -18.369 -4.829 -41.496 1.00 47.47 132 VAL A C 1
ATOM 997 O O . VAL A 1 132 ? -18.666 -4.884 -40.282 1.00 47.47 132 VAL A O 1
#

Foldseek 3Di:
DDPVVVVVVVVVVVVVVVVVVVVVVVVVVVVVVVVVVVVVVVVVVVVVVVVVVVVVLVVLQVVVVVVVVVPDDQVNCVVVVSHHRDDPDPPPPPPDDDPPPDDDDDDDDDDDDDDDDDDDDDDDDDDDDDDD

Sequence (132 aa):
MDVADVTQQSKERLNDRIAAVEALAVAHNARVAGEDDAKRRREELEAELSELIGALERDHKASYDAAVKAGWTARDLRAMGLSVPSKPAPKRRRRKPAATTGETQQADHGSAAEDSAQHESAAHEPVVSHAV

Radius of gyration: 35.12 Å; chains: 1; bounding box: 59×64×91 Å

Organism: NCBI:txid199591